Protein AF-A0A528UG05-F1 (afdb_monomer)

Sequence (131 aa):
MGKPQTERHVRRILCSLRSSPDGNHRFGKQVIAHMRPEN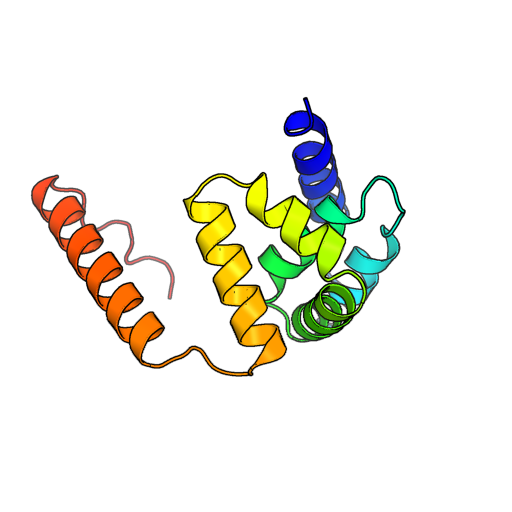LGAVMRVLVLLSEHFVDVEAEFRRCAGAFSEEWTDELTRMPLVERWRASRASLLAFSGELPPKLLGVERRIQHLAERELDRRGLHPELQLVH

pLDDT: mean 87.68, std 12.88, range [35.12, 97.5]

Foldseek 3Di:
DPVVPLVVLLVVLVVPQDQDPVRPRLSLVSLCVPDDPVHLLSSLLNLLVCLVPDVSSLVSNLVSCVVCVVVNVVSLVVDDPVSSVSSVQSNCCSPVVDDDPVVVVVVVVVVVVVVVVCVVVVNDDPVVPDD

Radius of gyration: 16.73 Å; Cα contacts (8 Å, |Δi|>4): 96; chains: 1; bounding box: 35×41×43 Å

Mean predicted aligned error: 6.59 Å

Secondary structure (DSSP, 8-state):
--HHHHHHHHHHHHHH----TTS---HHHHHHTT--GGGHHHHHHHHHHHHTT-HHHHHHHHHHHHHTHHHHHHHHHHS-HHHHHHHHHHHHHHHHSS--HHHHHHHHHHHHHHHHHHHHTT--SSTT---

Solvent-accessible surface area (backbone atoms only — not comparable to full-atom values): 7611 Å² total; per-residue (Å²): 145,59,70,74,57,42,54,51,46,31,52,51,54,62,73,65,62,64,82,40,95,84,70,71,42,56,58,27,61,60,51,54,71,66,62,41,91,94,41,41,67,19,43,53,51,49,26,57,73,40,27,89,80,32,71,61,16,32,55,46,32,37,54,45,49,69,76,39,45,66,64,48,50,56,46,43,75,71,42,59,71,69,60,25,51,53,51,53,52,52,49,44,32,56,74,65,75,50,75,58,69,70,56,55,54,50,51,55,51,51,51,53,54,49,53,53,52,36,53,75,70,68,66,72,83,76,84,80,79,78,129

Structure (mmCIF, N/CA/C/O backbone):
data_AF-A0A528UG05-F1
#
_entry.id   AF-A0A528UG05-F1
#
loop_
_atom_site.group_PDB
_atom_site.id
_atom_site.type_symbol
_atom_site.label_atom_id
_atom_site.label_alt_id
_atom_site.label_comp_id
_atom_site.label_asym_id
_atom_site.label_entity_id
_atom_site.label_seq_id
_atom_site.pdbx_PDB_ins_code
_atom_site.Cartn_x
_atom_site.Cartn_y
_atom_site.Cartn_z
_atom_site.occupancy
_atom_site.B_iso_or_equiv
_atom_site.auth_seq_id
_atom_site.auth_comp_id
_atom_site.auth_asym_id
_atom_site.auth_atom_id
_atom_site.pdbx_PDB_model_num
ATOM 1 N N . MET A 1 1 ? -7.844 18.310 -8.521 1.00 38.38 1 MET A N 1
ATOM 2 C CA . MET A 1 1 ? -9.013 17.558 -9.035 1.00 38.38 1 MET A CA 1
ATOM 3 C C . MET A 1 1 ? -8.611 16.141 -9.493 1.00 38.38 1 MET A C 1
ATOM 5 O O . MET A 1 1 ? -8.758 15.828 -10.661 1.00 38.38 1 MET A O 1
ATOM 9 N N . GLY A 1 2 ? -8.090 15.275 -8.603 1.00 52.19 2 GLY A N 1
ATOM 10 C CA . GLY A 1 2 ? -7.544 13.948 -8.990 1.00 52.19 2 GLY A CA 1
ATOM 11 C C . GLY A 1 2 ? -8.168 12.720 -8.303 1.00 52.19 2 GLY A C 1
ATOM 12 O O . GLY A 1 2 ? -8.043 11.605 -8.802 1.00 52.19 2 GLY A O 1
ATOM 13 N N . LYS A 1 3 ? -8.903 12.908 -7.194 1.00 56.03 3 LYS A N 1
ATOM 14 C CA . LYS A 1 3 ? -9.483 11.815 -6.384 1.00 56.03 3 LYS A CA 1
ATOM 15 C C . LYS A 1 3 ? -10.359 10.815 -7.166 1.00 56.03 3 LYS A C 1
ATOM 17 O O . LYS A 1 3 ? -10.199 9.620 -6.938 1.00 56.03 3 LYS A O 1
ATOM 22 N N . PRO A 1 4 ? -11.240 11.226 -8.105 1.00 66.31 4 PRO A N 1
ATOM 23 C CA . PRO A 1 4 ? -12.118 10.273 -8.783 1.00 66.31 4 PRO A CA 1
ATOM 24 C C . PRO A 1 4 ? -11.383 9.343 -9.749 1.00 66.31 4 PRO A C 1
ATOM 26 O O . PRO A 1 4 ? -11.902 8.283 -10.078 1.00 66.31 4 PRO A O 1
ATOM 29 N N . GLN A 1 5 ? -10.230 9.743 -10.290 1.00 81.81 5 GLN A N 1
ATOM 30 C CA . GLN A 1 5 ? -9.558 8.977 -11.342 1.00 81.81 5 GLN A CA 1
ATOM 31 C C . GLN A 1 5 ? -8.672 7.875 -10.761 1.00 81.81 5 GLN A C 1
ATOM 33 O O . GLN A 1 5 ? -8.816 6.725 -11.172 1.00 81.81 5 GLN A O 1
ATOM 38 N N . THR A 1 6 ? -7.842 8.192 -9.762 1.00 85.56 6 THR A N 1
ATOM 39 C CA . THR A 1 6 ? -7.003 7.191 -9.086 1.00 85.56 6 THR A CA 1
ATOM 40 C C . THR A 1 6 ? -7.858 6.105 -8.437 1.00 85.56 6 THR A C 1
ATOM 42 O O . THR A 1 6 ? -7.620 4.930 -8.683 1.00 85.56 6 THR A O 1
ATOM 45 N N . GLU A 1 7 ? -8.918 6.473 -7.711 1.00 89.31 7 GLU A N 1
ATOM 46 C CA . GLU A 1 7 ? -9.836 5.503 -7.091 1.00 89.31 7 GLU A CA 1
ATOM 47 C C . GLU A 1 7 ? -10.535 4.602 -8.117 1.00 89.31 7 GLU A C 1
ATOM 49 O O . GLU A 1 7 ? -10.656 3.392 -7.920 1.00 89.31 7 GLU A O 1
ATOM 54 N N . ARG A 1 8 ? -10.956 5.160 -9.261 1.00 90.94 8 ARG A N 1
ATOM 55 C CA . ARG A 1 8 ? -11.522 4.358 -10.356 1.00 90.94 8 ARG A CA 1
ATOM 56 C C . ARG A 1 8 ? -10.499 3.376 -10.922 1.00 90.94 8 ARG A C 1
ATOM 58 O O . ARG A 1 8 ? -10.854 2.230 -11.186 1.00 90.94 8 ARG A O 1
ATOM 65 N N . HIS A 1 9 ? -9.247 3.796 -11.096 1.00 93.50 9 HIS A N 1
ATOM 66 C CA . HIS A 1 9 ? -8.179 2.912 -11.559 1.00 93.50 9 HIS A CA 1
ATOM 67 C C . HIS A 1 9 ? -7.847 1.820 -10.537 1.00 93.50 9 HIS A C 1
ATOM 69 O O . HIS A 1 9 ? -7.744 0.665 -10.934 1.00 93.50 9 HIS A O 1
ATOM 75 N N . VAL A 1 10 ? -7.770 2.146 -9.242 1.00 93.69 10 VAL A N 1
ATOM 76 C CA . VAL A 1 10 ? -7.568 1.164 -8.160 1.00 93.69 10 VAL A CA 1
ATOM 77 C C . VAL A 1 10 ? -8.646 0.085 -8.215 1.00 93.69 10 VAL A C 1
ATOM 79 O O . VAL A 1 10 ? -8.330 -1.098 -8.325 1.00 93.69 10 VAL A O 1
ATOM 82 N N . ARG A 1 11 ? -9.925 0.485 -8.234 1.00 94.62 11 ARG A N 1
ATOM 83 C CA . ARG A 1 11 ? -11.052 -0.458 -8.334 1.00 94.62 11 ARG A CA 1
ATOM 84 C C . ARG A 1 11 ? -10.968 -1.313 -9.595 1.00 94.62 11 ARG A C 1
ATOM 86 O O . ARG A 1 11 ? -11.168 -2.519 -9.526 1.00 94.62 11 ARG A O 1
ATOM 93 N N . ARG A 1 12 ? -10.637 -0.704 -10.738 1.00 95.75 12 ARG A N 1
ATOM 94 C CA . ARG A 1 12 ? -10.492 -1.422 -12.010 1.00 95.75 12 ARG A CA 1
ATOM 95 C C . ARG A 1 12 ? -9.410 -2.499 -11.936 1.00 95.75 12 ARG A C 1
ATOM 97 O O . ARG A 1 12 ? -9.673 -3.607 -12.388 1.00 95.75 12 ARG A O 1
ATOM 104 N N . ILE A 1 13 ? -8.239 -2.177 -11.381 1.00 96.38 13 ILE A N 1
ATOM 105 C CA . ILE A 1 13 ? -7.126 -3.126 -11.233 1.00 96.38 13 ILE A CA 1
ATOM 106 C C . ILE A 1 13 ? -7.534 -4.269 -10.297 1.00 96.38 13 ILE A C 1
ATOM 108 O O . ILE A 1 13 ? -7.368 -5.430 -10.653 1.00 96.38 13 ILE A O 1
ATOM 112 N N . LEU A 1 14 ? -8.129 -3.962 -9.138 1.00 95.38 14 LEU A N 1
ATOM 113 C CA . LEU A 1 14 ? -8.586 -4.982 -8.187 1.00 95.38 14 LEU A CA 1
ATOM 114 C C . LEU A 1 14 ? -9.606 -5.942 -8.820 1.00 95.38 14 LEU A C 1
ATOM 116 O O . LEU A 1 14 ? -9.472 -7.154 -8.691 1.00 95.38 14 LEU A O 1
ATOM 120 N N . CYS A 1 15 ? -10.586 -5.424 -9.568 1.00 95.56 15 CYS A N 1
ATOM 121 C CA . CYS A 1 15 ? -11.584 -6.252 -10.253 1.00 95.56 15 CYS A CA 1
ATOM 122 C C . CYS A 1 15 ? -11.015 -7.072 -11.428 1.00 95.56 15 CYS A C 1
ATOM 124 O O . CYS A 1 15 ? -11.638 -8.053 -11.855 1.00 95.56 15 CYS A O 1
ATOM 126 N N . SER A 1 16 ? -9.864 -6.686 -11.989 1.00 94.88 16 SER A N 1
ATOM 127 C CA . SER A 1 16 ? -9.212 -7.450 -13.058 1.00 94.88 16 SER A CA 1
ATOM 128 C C . SER A 1 16 ? -8.300 -8.560 -12.553 1.00 94.88 16 SER A C 1
ATOM 130 O O . SER A 1 16 ? -7.930 -9.410 -13.361 1.00 94.88 16 SER A O 1
ATOM 132 N N . LEU A 1 17 ? -7.978 -8.602 -11.256 1.00 95.19 17 LEU A N 1
ATOM 133 C CA . LEU A 1 17 ? -7.173 -9.684 -10.693 1.00 95.19 17 LEU A CA 1
ATOM 134 C C . LEU A 1 17 ? -7.877 -11.034 -10.871 1.00 95.19 17 LEU A C 1
ATOM 136 O O . LEU A 1 17 ? -9.108 -11.151 -10.806 1.00 95.19 17 LEU A O 1
ATOM 140 N N . ARG A 1 18 ? -7.080 -12.063 -11.151 1.00 93.06 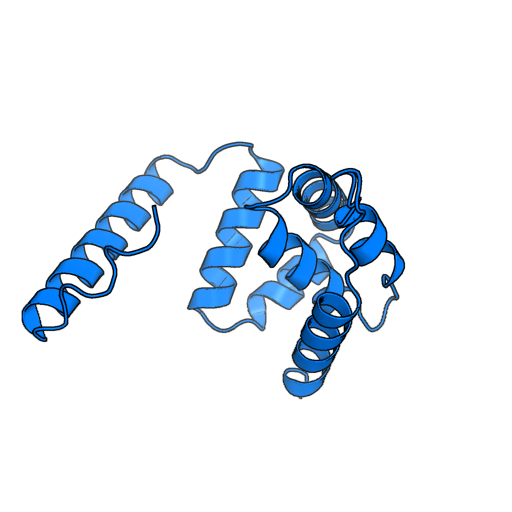18 ARG A N 1
ATOM 141 C CA . ARG A 1 18 ? -7.548 -13.435 -11.349 1.00 93.06 18 ARG A CA 1
ATOM 142 C C . ARG A 1 18 ? -6.785 -14.376 -10.436 1.00 93.06 18 ARG A C 1
ATOM 144 O O . ARG A 1 18 ? -5.555 -14.387 -10.436 1.00 93.06 18 ARG A O 1
ATOM 151 N N . SER A 1 19 ? -7.522 -15.189 -9.693 1.00 89.75 19 SER A N 1
ATOM 152 C CA . SER A 1 19 ? -6.939 -16.267 -8.906 1.00 89.75 19 SER A CA 1
ATOM 153 C C . SER A 1 19 ? -6.620 -17.445 -9.819 1.00 89.75 19 SER A C 1
ATOM 155 O O . SER A 1 19 ? -7.477 -17.920 -10.563 1.00 89.75 19 SER A O 1
ATOM 157 N N . SER A 1 20 ? -5.378 -17.911 -9.764 1.00 86.50 20 SER A N 1
ATOM 158 C CA . SER A 1 20 ? -4.987 -19.179 -10.379 1.00 86.50 20 SER A CA 1
ATOM 159 C C . SER A 1 20 ? -5.498 -20.385 -9.565 1.00 86.50 20 SER A C 1
ATOM 161 O O . SER A 1 20 ? -5.398 -20.339 -8.335 1.00 86.50 20 SER A O 1
ATOM 163 N N . PRO A 1 21 ? -5.994 -21.464 -10.206 1.00 81.56 21 PRO A N 1
ATOM 164 C CA . PRO A 1 21 ? -6.451 -22.681 -9.523 1.00 81.56 21 PRO A CA 1
ATOM 165 C C . PRO A 1 21 ? -5.356 -23.418 -8.741 1.00 81.56 21 PRO A C 1
ATOM 167 O O . PRO A 1 21 ? -5.659 -24.159 -7.814 1.00 81.56 21 PRO A O 1
ATOM 170 N N . ASP A 1 22 ? -4.090 -23.220 -9.110 1.00 86.25 22 ASP A N 1
ATOM 171 C CA . ASP A 1 22 ? -2.918 -23.848 -8.484 1.00 86.25 22 ASP A CA 1
ATOM 172 C C . ASP A 1 22 ? -2.372 -23.065 -7.272 1.00 86.25 22 ASP A C 1
ATOM 174 O O . ASP A 1 22 ? -1.310 -23.394 -6.748 1.00 86.25 22 ASP A O 1
ATOM 178 N N . GLY A 1 23 ? -3.057 -21.996 -6.846 1.00 78.75 23 GLY A N 1
ATOM 179 C CA . GLY A 1 23 ? -2.609 -21.113 -5.762 1.00 78.75 23 GLY A CA 1
ATOM 180 C C . GLY A 1 23 ? -1.471 -20.157 -6.148 1.00 78.75 23 GLY A C 1
ATOM 181 O O . GLY A 1 23 ? -1.169 -19.227 -5.402 1.00 78.75 23 GLY A O 1
ATOM 182 N N . ASN A 1 24 ? -0.868 -20.300 -7.333 1.00 84.81 24 ASN A N 1
ATOM 183 C CA . ASN A 1 24 ? 0.192 -19.419 -7.820 1.00 84.81 24 ASN A CA 1
ATOM 184 C C . ASN A 1 24 ? -0.403 -18.212 -8.553 1.00 84.81 24 ASN A C 1
ATOM 186 O O . ASN A 1 24 ? -0.292 -18.064 -9.771 1.00 84.81 24 ASN A O 1
ATOM 190 N N . HIS A 1 25 ? -1.081 -17.343 -7.807 1.00 88.25 25 HIS A N 1
ATOM 191 C CA . HIS A 1 25 ? -1.829 -16.230 -8.387 1.00 88.25 25 HIS A CA 1
ATOM 192 C C . HIS A 1 25 ? -0.934 -15.188 -9.076 1.00 88.25 25 HIS A C 1
ATOM 194 O O . HIS A 1 25 ? -1.356 -14.578 -10.055 1.00 88.25 25 HIS A O 1
ATOM 200 N N . ARG A 1 26 ? 0.310 -14.992 -8.616 1.00 92.75 26 ARG A N 1
ATOM 201 C CA . ARG A 1 26 ? 1.235 -13.965 -9.143 1.00 92.75 26 ARG A CA 1
ATOM 202 C C . ARG A 1 26 ? 0.594 -12.571 -9.180 1.00 92.75 26 ARG A C 1
ATOM 204 O O . ARG A 1 26 ? 0.729 -11.849 -10.175 1.00 92.75 26 ARG A O 1
ATOM 211 N N . PHE A 1 27 ? -0.143 -12.213 -8.128 1.00 96.00 27 PHE A N 1
ATOM 212 C CA . PHE A 1 27 ? -0.857 -10.943 -8.040 1.00 96.00 27 PHE A CA 1
ATOM 213 C C . PHE A 1 27 ? 0.069 -9.744 -8.238 1.00 96.00 27 PHE A C 1
ATOM 215 O O . PHE A 1 27 ? -0.318 -8.815 -8.940 1.00 96.00 27 PHE A O 1
ATOM 222 N N . GLY A 1 28 ? 1.309 -9.791 -7.742 1.00 95.12 28 GLY A N 1
ATOM 223 C CA . GLY A 1 28 ? 2.292 -8.731 -7.966 1.00 95.12 28 GLY A CA 1
ATOM 224 C C . GLY A 1 28 ? 2.511 -8.472 -9.459 1.00 95.12 28 GLY A C 1
ATOM 225 O O . GLY A 1 28 ? 2.356 -7.347 -9.933 1.00 95.12 28 GLY A O 1
ATOM 226 N N . LYS A 1 29 ? 2.745 -9.530 -10.246 1.00 95.69 29 LYS A N 1
ATOM 227 C CA . LYS A 1 29 ? 2.917 -9.415 -11.705 1.00 95.69 29 LYS A CA 1
ATOM 228 C C . LYS A 1 29 ? 1.653 -8.924 -12.406 1.00 95.69 29 LYS A C 1
ATOM 230 O O . LYS A 1 29 ? 1.758 -8.119 -13.329 1.00 95.69 29 LYS A O 1
ATOM 235 N N . GLN A 1 30 ? 0.477 -9.389 -11.980 1.00 97.25 30 GLN A N 1
ATOM 236 C CA . GLN A 1 30 ? -0.796 -8.926 -12.542 1.00 97.25 30 GLN A CA 1
ATOM 237 C C . GLN A 1 30 ? -0.989 -7.425 -12.306 1.00 97.25 30 GLN A C 1
ATOM 239 O O . GLN A 1 30 ? -1.312 -6.702 -13.241 1.00 97.25 30 GLN A O 1
ATOM 244 N N . VAL A 1 31 ? -0.728 -6.940 -11.089 1.00 97.25 31 VAL A N 1
ATOM 245 C CA . VAL A 1 31 ? -0.840 -5.518 -10.737 1.00 97.25 31 VAL A CA 1
ATOM 246 C C . VAL A 1 31 ? 0.166 -4.677 -11.528 1.00 97.25 31 VAL A C 1
ATOM 248 O O . VAL A 1 31 ? -0.214 -3.676 -12.135 1.00 97.25 31 VAL A O 1
ATOM 251 N N . ILE A 1 32 ? 1.429 -5.108 -11.601 1.00 97.50 32 ILE A N 1
ATOM 252 C CA . ILE A 1 32 ? 2.484 -4.414 -12.357 1.00 97.50 32 ILE A CA 1
ATOM 253 C C . ILE A 1 32 ? 2.182 -4.356 -13.858 1.00 97.50 32 ILE A C 1
ATOM 255 O O . ILE A 1 32 ? 2.535 -3.372 -14.506 1.00 97.50 32 ILE A O 1
ATOM 259 N N . ALA A 1 33 ? 1.484 -5.343 -14.426 1.00 96.81 33 ALA A N 1
ATOM 260 C CA . ALA A 1 33 ? 1.105 -5.324 -15.840 1.00 96.81 33 ALA A CA 1
ATOM 261 C C . ALA A 1 33 ? 0.214 -4.121 -16.213 1.00 96.81 33 ALA A C 1
ATOM 263 O O . ALA A 1 33 ? 0.181 -3.716 -17.377 1.00 96.81 33 ALA A O 1
ATOM 264 N N . HIS A 1 34 ? -0.468 -3.513 -15.237 1.00 96.00 34 HIS A N 1
ATOM 265 C CA . HIS A 1 34 ? -1.241 -2.292 -15.446 1.00 96.00 34 HIS A CA 1
ATOM 266 C C . HIS A 1 34 ? -0.390 -1.020 -15.473 1.00 96.00 34 HIS A C 1
ATOM 268 O O . HIS A 1 34 ? -0.923 0.022 -15.841 1.00 96.00 34 HIS A O 1
ATOM 274 N N . MET A 1 35 ? 0.895 -1.073 -15.112 1.00 95.44 35 MET A N 1
ATOM 275 C CA . MET A 1 35 ? 1.733 0.110 -14.929 1.00 95.44 35 MET A CA 1
ATOM 276 C C . MET A 1 35 ? 1.901 0.928 -16.214 1.00 95.44 35 MET A C 1
ATOM 278 O O . MET A 1 35 ? 2.430 0.465 -17.232 1.00 95.44 35 MET A O 1
ATOM 282 N N . ARG A 1 36 ? 1.447 2.178 -16.129 1.00 93.31 36 ARG A N 1
ATOM 283 C CA . ARG A 1 36 ? 1.573 3.252 -17.114 1.00 93.31 36 ARG A CA 1
ATOM 284 C C . ARG A 1 36 ? 1.798 4.582 -16.374 1.00 93.31 36 ARG A C 1
ATOM 286 O O . ARG A 1 36 ? 1.359 4.700 -15.226 1.00 93.31 36 ARG A O 1
ATOM 293 N N . PRO A 1 37 ? 2.443 5.589 -16.990 1.00 90.75 37 PRO A N 1
ATOM 294 C CA . PRO A 1 37 ? 2.696 6.876 -16.334 1.00 90.75 37 PRO A CA 1
ATOM 295 C C . PRO A 1 37 ? 1.439 7.511 -15.712 1.00 90.75 37 PRO A C 1
ATOM 297 O O . PRO A 1 37 ? 1.470 8.008 -14.591 1.00 90.75 37 PRO A O 1
ATOM 300 N N . GLU A 1 38 ? 0.296 7.417 -16.390 1.00 90.44 38 GLU A N 1
ATOM 301 C CA . GLU A 1 38 ? -0.980 8.005 -15.973 1.00 90.44 38 GLU A CA 1
ATOM 302 C C . GLU A 1 38 ? -1.699 7.260 -14.835 1.00 90.44 38 GLU A C 1
ATOM 304 O O . GLU A 1 38 ? -2.674 7.771 -14.277 1.00 90.44 38 GLU A O 1
ATOM 309 N N . ASN A 1 39 ? -1.270 6.041 -14.496 1.00 92.31 39 ASN A N 1
ATOM 310 C CA . ASN A 1 39 ? -1.920 5.216 -13.476 1.00 92.31 39 ASN A CA 1
ATOM 311 C C . ASN A 1 39 ? -0.960 4.681 -12.405 1.00 92.31 39 ASN A C 1
ATOM 313 O O . ASN A 1 39 ? -1.385 3.889 -11.562 1.00 92.31 39 ASN A O 1
ATOM 317 N N . LEU A 1 40 ? 0.288 5.157 -12.392 1.00 94.06 40 LEU A N 1
ATOM 318 C CA . LEU A 1 40 ? 1.320 4.761 -11.437 1.00 94.06 40 LEU A CA 1
ATOM 319 C C . LEU A 1 40 ? 0.829 4.844 -9.984 1.00 94.06 40 LEU A C 1
ATOM 321 O O . LEU A 1 40 ? 0.923 3.864 -9.250 1.00 94.06 40 LEU A O 1
ATOM 325 N N . GLY A 1 41 ? 0.210 5.961 -9.588 1.00 93.00 41 GLY A N 1
ATOM 326 C CA . GLY A 1 41 ? -0.339 6.122 -8.235 1.00 93.00 41 GLY A CA 1
ATOM 327 C C . GLY A 1 41 ? -1.412 5.082 -7.884 1.00 93.00 41 GLY A C 1
ATOM 328 O O . GLY A 1 41 ? -1.469 4.607 -6.753 1.00 93.00 41 GLY A O 1
ATOM 329 N N . ALA A 1 42 ? -2.230 4.661 -8.855 1.00 95.00 42 ALA A N 1
ATOM 330 C CA . ALA A 1 42 ? -3.232 3.617 -8.638 1.00 95.00 42 ALA A CA 1
ATOM 331 C C . ALA A 1 42 ? -2.591 2.232 -8.485 1.00 95.00 42 ALA A C 1
ATOM 333 O O . ALA A 1 42 ? -2.993 1.472 -7.608 1.00 95.00 42 ALA A O 1
ATOM 334 N N . VAL A 1 43 ? -1.574 1.922 -9.294 1.00 96.75 43 VAL A N 1
ATOM 335 C CA . VAL A 1 43 ? -0.789 0.685 -9.165 1.00 96.75 43 VAL A CA 1
ATOM 336 C C . VAL A 1 43 ? -0.119 0.623 -7.794 1.00 96.75 43 VAL A C 1
ATOM 338 O O . VAL A 1 43 ? -0.285 -0.363 -7.084 1.00 96.75 43 VAL A O 1
ATOM 341 N N . MET A 1 44 ? 0.543 1.704 -7.374 1.00 95.94 44 MET A N 1
ATOM 342 C CA . MET A 1 44 ? 1.188 1.804 -6.062 1.00 95.94 44 MET A CA 1
ATOM 343 C C . MET A 1 44 ? 0.199 1.605 -4.907 1.00 95.94 44 MET A C 1
ATOM 345 O O . MET A 1 44 ? 0.479 0.845 -3.982 1.00 95.94 44 MET A O 1
ATOM 349 N N . ARG A 1 45 ? -0.995 2.210 -4.982 1.00 95.38 45 ARG A N 1
ATOM 350 C CA . ARG A 1 45 ? -2.062 1.986 -3.992 1.00 95.38 45 ARG A CA 1
ATOM 351 C C . ARG A 1 45 ? -2.494 0.523 -3.921 1.00 95.38 45 ARG A C 1
ATOM 353 O O . ARG A 1 45 ? -2.656 0.003 -2.824 1.00 95.38 45 ARG A O 1
ATOM 360 N N . VAL A 1 46 ? -2.684 -0.142 -5.061 1.00 96.62 46 VAL A N 1
ATOM 361 C CA . VAL A 1 46 ? -3.080 -1.560 -5.080 1.00 96.62 46 VAL A CA 1
ATOM 362 C C . VAL A 1 46 ? -1.984 -2.444 -4.492 1.00 96.62 46 VAL A C 1
ATOM 364 O O . VAL A 1 46 ? -2.291 -3.335 -3.705 1.00 96.62 46 VAL A O 1
ATOM 367 N N . LEU A 1 47 ? -0.720 -2.172 -4.826 1.00 96.62 47 LEU A N 1
ATOM 368 C CA . LEU A 1 47 ? 0.419 -2.888 -4.258 1.00 96.62 47 LEU A CA 1
ATOM 369 C C . LEU A 1 47 ? 0.454 -2.757 -2.727 1.00 96.62 47 LEU A C 1
ATOM 371 O O . LEU A 1 47 ? 0.555 -3.771 -2.049 1.00 96.62 47 LEU A O 1
ATOM 375 N N . VAL A 1 48 ? 0.264 -1.551 -2.178 1.00 95.00 48 VAL A N 1
ATOM 376 C CA . VAL A 1 48 ? 0.166 -1.337 -0.719 1.00 95.00 48 VAL A CA 1
ATOM 377 C C . VAL A 1 48 ? -1.009 -2.081 -0.092 1.00 95.00 48 VAL A C 1
ATOM 379 O O . VAL A 1 48 ? -0.864 -2.685 0.964 1.00 95.00 48 VAL A O 1
ATOM 382 N N . LEU A 1 49 ? -2.188 -2.024 -0.716 1.00 93.62 49 LEU A N 1
ATOM 383 C CA . LEU A 1 49 ? -3.394 -2.657 -0.170 1.00 93.62 49 LEU A CA 1
ATOM 384 C C . LEU A 1 49 ? -3.251 -4.176 -0.053 1.00 93.62 49 LEU A C 1
ATOM 386 O O . LEU A 1 49 ? -3.859 -4.786 0.820 1.00 93.62 49 LEU A O 1
ATOM 390 N N . LEU A 1 50 ? -2.480 -4.782 -0.951 1.00 93.94 50 LEU A N 1
ATOM 391 C CA . LEU A 1 50 ? -2.334 -6.228 -1.043 1.00 93.94 50 LEU A CA 1
ATOM 392 C C . LEU A 1 50 ? -1.015 -6.737 -0.434 1.00 93.94 50 LEU A C 1
ATOM 394 O O . LEU A 1 50 ? -0.902 -7.934 -0.173 1.00 93.94 50 LEU A O 1
ATOM 398 N N . SER A 1 51 ? -0.036 -5.866 -0.164 1.00 92.81 51 SER A N 1
ATOM 399 C CA . SER A 1 51 ? 1.291 -6.273 0.321 1.00 92.81 51 SER A CA 1
ATOM 400 C C . SER A 1 51 ? 1.268 -6.937 1.695 1.00 92.81 51 SER A C 1
ATOM 402 O O . SER A 1 51 ? 2.110 -7.780 1.965 1.00 92.81 51 SER A O 1
ATOM 404 N N . GLU A 1 52 ? 0.304 -6.599 2.557 1.00 87.50 52 GLU A N 1
ATOM 405 C CA . GLU A 1 52 ? 0.178 -7.235 3.880 1.00 87.50 52 GLU A CA 1
ATOM 406 C C . GLU A 1 52 ? -0.313 -8.692 3.797 1.00 87.50 52 GLU A C 1
ATOM 408 O O . GLU A 1 52 ? -0.186 -9.445 4.759 1.00 87.50 52 GLU A O 1
ATOM 413 N N . HIS A 1 53 ? -0.863 -9.102 2.650 1.00 90.12 53 HIS A N 1
ATOM 414 C CA . HIS A 1 53 ? -1.495 -10.410 2.472 1.00 90.12 53 HIS A CA 1
ATOM 415 C C . HIS A 1 53 ? -0.749 -11.320 1.491 1.00 90.12 53 HIS A C 1
ATOM 417 O O . HIS A 1 53 ? -0.904 -12.539 1.549 1.00 90.12 53 HIS A O 1
ATOM 423 N N . PHE A 1 54 ? 0.053 -10.753 0.585 1.00 91.81 54 PHE A N 1
ATOM 424 C CA . PHE A 1 54 ? 0.681 -11.492 -0.507 1.00 91.81 54 PHE A CA 1
ATOM 425 C C . PHE A 1 54 ? 2.158 -11.117 -0.655 1.00 91.81 54 PHE A C 1
ATOM 427 O O . PHE A 1 54 ? 2.498 -9.994 -1.028 1.00 91.81 54 PHE A O 1
ATOM 434 N N . VAL A 1 55 ? 3.043 -12.088 -0.416 1.00 91.00 55 VAL A N 1
ATOM 435 C CA . VAL A 1 55 ? 4.507 -11.898 -0.433 1.00 91.00 55 VAL A CA 1
ATOM 436 C C . VAL A 1 55 ? 5.021 -11.436 -1.802 1.00 91.00 55 VAL A C 1
ATOM 438 O O . VAL A 1 55 ? 5.920 -10.601 -1.885 1.00 91.00 55 VAL A O 1
ATOM 441 N N . ASP A 1 56 ? 4.451 -11.944 -2.898 1.00 94.31 56 ASP A N 1
ATOM 442 C CA . ASP A 1 56 ? 4.844 -11.529 -4.249 1.00 94.31 56 ASP A CA 1
ATOM 443 C C . ASP A 1 56 ? 4.454 -10.073 -4.540 1.00 94.31 56 ASP A C 1
ATOM 445 O O . ASP A 1 56 ? 5.185 -9.358 -5.224 1.00 94.31 56 ASP A O 1
ATOM 449 N N . VAL A 1 57 ? 3.332 -9.614 -3.984 1.00 95.31 57 VAL A N 1
ATOM 450 C CA . VAL A 1 57 ? 2.917 -8.212 -4.052 1.00 95.31 57 VAL A CA 1
ATOM 451 C C . VAL A 1 57 ? 3.828 -7.335 -3.202 1.00 95.31 57 VAL A C 1
ATOM 453 O O . VAL A 1 57 ? 4.233 -6.275 -3.669 1.00 95.31 57 VAL A O 1
ATOM 456 N N . GLU A 1 58 ? 4.175 -7.758 -1.984 1.00 93.69 58 GLU A N 1
ATOM 457 C CA . GLU A 1 58 ? 5.091 -7.016 -1.110 1.00 93.69 58 GLU A CA 1
ATOM 458 C C . GLU A 1 58 ? 6.440 -6.757 -1.797 1.00 93.69 58 GLU A C 1
ATOM 460 O O . GLU A 1 58 ? 6.952 -5.635 -1.781 1.00 93.69 58 GLU A O 1
ATOM 465 N N . ALA A 1 59 ? 6.990 -7.775 -2.465 1.00 93.75 59 ALA A N 1
ATOM 466 C CA . ALA A 1 59 ? 8.237 -7.650 -3.212 1.00 93.75 59 ALA A CA 1
ATOM 467 C C . ALA A 1 59 ? 8.137 -6.610 -4.345 1.00 93.75 59 ALA A C 1
ATOM 469 O O . ALA A 1 59 ? 9.032 -5.774 -4.506 1.00 93.75 59 ALA A O 1
ATOM 470 N N . GLU A 1 60 ? 7.038 -6.623 -5.106 1.00 96.50 60 GLU A N 1
ATOM 471 C CA . GLU A 1 60 ? 6.797 -5.633 -6.161 1.00 96.50 60 GLU A CA 1
ATOM 472 C C . GLU A 1 60 ? 6.551 -4.232 -5.592 1.00 96.50 60 GLU A C 1
ATOM 474 O O . GLU A 1 60 ? 7.073 -3.254 -6.129 1.00 96.50 60 GLU A O 1
ATOM 479 N N . PHE A 1 61 ? 5.829 -4.122 -4.473 1.00 96.00 61 PHE A N 1
ATOM 480 C CA . PHE A 1 61 ? 5.637 -2.854 -3.778 1.00 96.00 61 PHE A CA 1
ATOM 481 C C . PHE A 1 61 ? 6.977 -2.244 -3.369 1.00 96.00 61 PHE A C 1
ATOM 483 O O . PHE A 1 61 ? 7.251 -1.098 -3.716 1.00 96.00 61 PHE A O 1
ATOM 490 N N . ARG A 1 62 ? 7.842 -3.017 -2.700 1.00 94.56 62 ARG A N 1
ATOM 491 C CA . ARG A 1 62 ? 9.174 -2.566 -2.274 1.00 94.56 62 ARG A CA 1
ATOM 492 C C . ARG A 1 62 ? 9.998 -2.058 -3.456 1.00 94.56 62 ARG A C 1
ATOM 494 O O . ARG A 1 62 ? 10.590 -0.981 -3.383 1.00 94.56 62 ARG A O 1
ATOM 501 N N . ARG A 1 63 ? 10.004 -2.810 -4.562 1.00 95.06 63 ARG A N 1
ATOM 502 C CA . ARG A 1 63 ? 10.711 -2.433 -5.792 1.00 95.06 63 ARG A CA 1
ATOM 503 C C . ARG A 1 63 ? 10.192 -1.108 -6.355 1.00 95.06 63 ARG A C 1
ATOM 505 O O . ARG A 1 63 ? 10.988 -0.233 -6.687 1.00 95.06 63 ARG A O 1
ATOM 512 N N . CYS A 1 64 ? 8.875 -0.949 -6.458 1.00 94.88 64 CYS A N 1
ATOM 513 C CA . CYS A 1 64 ? 8.268 0.247 -7.034 1.00 94.88 64 CYS A CA 1
ATOM 514 C C . CYS A 1 64 ? 8.354 1.466 -6.113 1.00 94.88 64 CYS A C 1
ATOM 516 O O . CYS A 1 64 ? 8.614 2.558 -6.604 1.00 94.88 64 CYS A O 1
ATOM 518 N N . ALA A 1 65 ? 8.207 1.294 -4.799 1.00 91.94 65 ALA A N 1
ATOM 519 C CA . ALA A 1 65 ? 8.367 2.376 -3.833 1.00 91.94 65 ALA A CA 1
ATOM 520 C C . ALA A 1 65 ? 9.785 2.954 -3.870 1.00 91.94 65 ALA A C 1
ATOM 522 O O . ALA A 1 65 ? 9.947 4.166 -3.773 1.00 91.94 65 ALA A O 1
ATOM 523 N N . GLY A 1 66 ? 10.804 2.105 -4.044 1.00 91.44 66 GLY A N 1
ATOM 524 C CA . GLY A 1 66 ? 12.182 2.563 -4.230 1.00 91.44 66 GLY A CA 1
ATOM 525 C C . GLY A 1 66 ? 12.408 3.262 -5.572 1.00 91.44 66 GLY A C 1
ATOM 526 O O . GLY A 1 66 ? 13.069 4.294 -5.613 1.00 91.44 66 GLY A O 1
ATOM 527 N N . ALA A 1 67 ? 11.851 2.720 -6.660 1.00 94.38 67 ALA A N 1
ATOM 528 C CA . ALA A 1 67 ? 12.043 3.257 -8.009 1.00 94.38 67 ALA A CA 1
ATOM 529 C C . ALA A 1 67 ? 11.281 4.568 -8.281 1.00 94.38 67 ALA A C 1
ATOM 531 O O . ALA A 1 67 ? 11.747 5.374 -9.078 1.00 94.38 67 ALA A O 1
ATOM 532 N N . PHE A 1 68 ? 10.131 4.767 -7.633 1.00 94.81 68 PHE A N 1
ATOM 533 C CA . PHE A 1 68 ? 9.215 5.897 -7.840 1.00 94.81 68 PHE A CA 1
ATOM 534 C C . PHE A 1 68 ? 8.912 6.611 -6.515 1.00 94.81 68 PHE A C 1
ATOM 536 O O . PHE A 1 68 ? 7.757 6.845 -6.150 1.00 94.81 68 PHE A O 1
ATOM 543 N N . SER A 1 69 ? 9.955 6.852 -5.719 1.00 93.25 69 SER A N 1
ATOM 544 C CA . SER A 1 69 ? 9.827 7.342 -4.342 1.00 93.25 69 SER A CA 1
ATOM 545 C C . SER A 1 69 ? 9.239 8.753 -4.263 1.00 93.25 69 SER A C 1
ATOM 547 O O . SER A 1 69 ? 8.450 9.040 -3.357 1.00 93.25 69 SER A O 1
ATOM 549 N N . GLU A 1 70 ? 9.568 9.618 -5.223 1.00 94.06 70 GLU A N 1
ATOM 550 C CA . GLU A 1 70 ? 9.039 10.980 -5.313 1.00 94.06 70 GLU A CA 1
ATOM 551 C C . GLU A 1 70 ? 7.550 10.963 -5.664 1.00 94.06 70 GLU A C 1
ATOM 553 O O . GLU A 1 70 ? 6.737 11.515 -4.922 1.00 94.06 70 GLU A O 1
ATOM 558 N N . GLU A 1 71 ? 7.162 10.248 -6.723 1.00 94.31 71 GLU A N 1
ATOM 559 C CA . GLU A 1 71 ? 5.764 10.123 -7.143 1.00 94.31 71 GLU A CA 1
ATOM 560 C C . GLU A 1 71 ? 4.911 9.459 -6.065 1.00 94.31 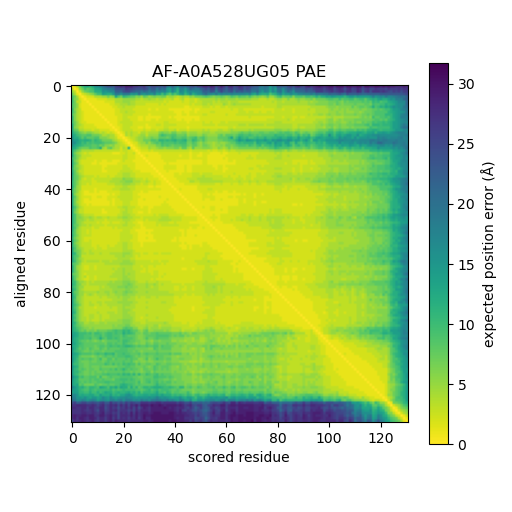71 GLU A C 1
ATOM 562 O O . GLU A 1 71 ? 3.749 9.822 -5.856 1.00 94.31 71 GLU A O 1
ATOM 567 N N . TRP A 1 72 ? 5.488 8.493 -5.351 1.00 94.25 72 TRP A N 1
ATOM 568 C CA . TRP A 1 72 ? 4.823 7.847 -4.235 1.00 94.25 72 TRP A CA 1
ATOM 569 C C . TRP A 1 72 ? 4.626 8.788 -3.045 1.00 94.25 72 TRP A C 1
ATOM 571 O O . TRP A 1 72 ? 3.538 8.828 -2.468 1.00 94.25 72 TRP A O 1
ATOM 581 N N . THR A 1 73 ? 5.632 9.594 -2.706 1.00 94.12 73 THR A N 1
ATOM 582 C CA . THR A 1 73 ? 5.516 10.621 -1.659 1.00 94.12 73 THR A CA 1
ATOM 583 C C . THR A 1 73 ? 4.435 11.637 -2.017 1.00 94.12 73 THR A C 1
ATOM 585 O O . THR A 1 73 ? 3.563 11.946 -1.199 1.00 94.12 73 THR A O 1
ATOM 588 N N . ASP A 1 74 ? 4.423 12.090 -3.266 1.00 93.50 74 ASP A N 1
ATOM 589 C CA . ASP A 1 74 ? 3.390 12.961 -3.812 1.00 93.50 74 ASP A CA 1
ATOM 590 C C . ASP A 1 74 ? 1.993 12.347 -3.683 1.00 93.50 74 ASP A C 1
ATOM 592 O O . ASP A 1 74 ? 1.045 13.017 -3.263 1.00 93.50 74 ASP A O 1
ATOM 596 N N . GLU A 1 75 ? 1.854 11.060 -3.988 1.00 92.19 75 GLU A N 1
ATOM 597 C CA . GLU A 1 75 ? 0.593 10.340 -3.859 1.00 92.19 75 GLU A CA 1
ATOM 598 C C . GLU A 1 75 ? 0.138 10.239 -2.392 1.00 92.19 75 GLU A C 1
ATOM 600 O O . GLU A 1 75 ? -1.026 10.528 -2.090 1.00 92.19 75 GLU A O 1
ATOM 605 N N . LEU A 1 76 ? 1.048 9.928 -1.460 1.00 93.50 76 LEU A N 1
ATOM 606 C CA . LEU A 1 76 ? 0.776 9.885 -0.018 1.00 93.50 76 LEU A CA 1
ATOM 607 C C . LEU A 1 76 ? 0.232 11.225 0.500 1.00 93.50 76 LEU A C 1
ATOM 609 O O . LEU A 1 76 ? -0.763 11.253 1.232 1.00 93.50 76 LEU A O 1
ATOM 613 N N . THR A 1 77 ? 0.819 12.357 0.097 1.00 93.12 77 THR A N 1
ATOM 614 C CA . THR A 1 77 ? 0.365 13.690 0.551 1.00 93.12 77 THR A CA 1
ATOM 615 C C . THR A 1 77 ? -1.053 14.042 0.096 1.00 93.12 77 THR A C 1
ATOM 617 O O . THR A 1 77 ? -1.706 14.899 0.702 1.00 93.12 77 THR A O 1
ATOM 620 N N . ARG A 1 78 ? -1.572 13.356 -0.927 1.00 89.81 78 ARG A N 1
ATOM 621 C CA . ARG A 1 78 ? -2.926 13.547 -1.468 1.00 89.81 78 ARG A CA 1
ATOM 622 C C . ARG A 1 78 ? -3.954 12.600 -0.837 1.00 89.81 78 ARG A C 1
ATOM 624 O O . ARG A 1 78 ? -5.159 12.806 -1.021 1.00 89.81 78 ARG A O 1
ATOM 631 N N . MET A 1 79 ? -3.514 11.591 -0.081 1.00 90.00 79 MET A N 1
ATOM 632 C CA . MET A 1 79 ? -4.393 10.632 0.595 1.00 90.00 79 MET A CA 1
ATOM 633 C C . MET A 1 79 ? -5.082 11.237 1.832 1.00 90.00 79 MET A C 1
ATOM 635 O O . MET A 1 79 ? -4.465 12.030 2.553 1.00 90.00 79 MET A O 1
ATOM 639 N N . PRO A 1 80 ? -6.338 10.854 2.122 1.00 90.81 80 PR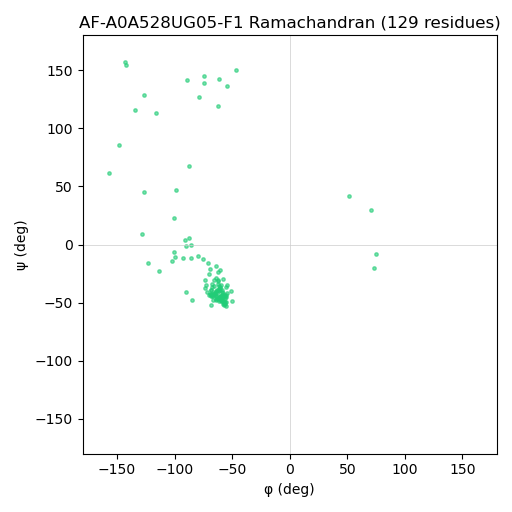O A N 1
ATOM 640 C CA . PRO A 1 80 ? -6.954 10.979 3.443 1.00 90.81 80 PRO A CA 1
ATOM 641 C C . PRO A 1 80 ? -6.047 10.481 4.571 1.00 90.81 80 PRO A C 1
ATOM 643 O O . PRO A 1 80 ? -5.245 9.575 4.377 1.00 90.81 80 PRO A O 1
ATOM 646 N N . LEU A 1 81 ? -6.191 11.058 5.766 1.00 88.88 81 LEU A N 1
ATOM 647 C CA . LEU A 1 81 ? -5.253 10.851 6.875 1.00 88.88 81 LEU A CA 1
ATOM 648 C C . LEU A 1 81 ? -5.048 9.372 7.244 1.00 88.88 81 LEU A C 1
ATOM 650 O O . LEU A 1 81 ? -3.912 8.943 7.413 1.00 88.88 81 LEU A O 1
ATOM 654 N N . VAL A 1 82 ? -6.129 8.595 7.346 1.00 87.12 82 VAL A N 1
ATOM 655 C CA . VAL A 1 82 ? -6.062 7.175 7.738 1.00 87.12 82 VAL A CA 1
ATOM 656 C C . VAL A 1 82 ? -5.379 6.332 6.661 1.00 87.12 82 VAL A C 1
ATOM 658 O O . VAL A 1 82 ? -4.516 5.512 6.963 1.00 87.12 82 VAL A O 1
ATOM 661 N N . GLU A 1 83 ? -5.736 6.552 5.399 1.00 88.50 83 GLU A N 1
ATOM 662 C CA . GLU A 1 83 ? -5.139 5.858 4.253 1.00 88.50 83 GLU A CA 1
ATOM 663 C C . GLU A 1 83 ? -3.661 6.220 4.106 1.00 88.50 83 GLU A C 1
ATOM 665 O O . GLU A 1 83 ? -2.824 5.335 3.952 1.00 88.50 83 GLU A O 1
ATOM 670 N N . ARG A 1 84 ? -3.333 7.508 4.263 1.00 93.12 84 ARG A N 1
ATOM 671 C CA . ARG A 1 84 ? -1.958 8.007 4.293 1.00 93.12 84 ARG A CA 1
ATOM 672 C C . ARG A 1 84 ? -1.155 7.329 5.389 1.00 93.12 84 ARG A C 1
ATOM 67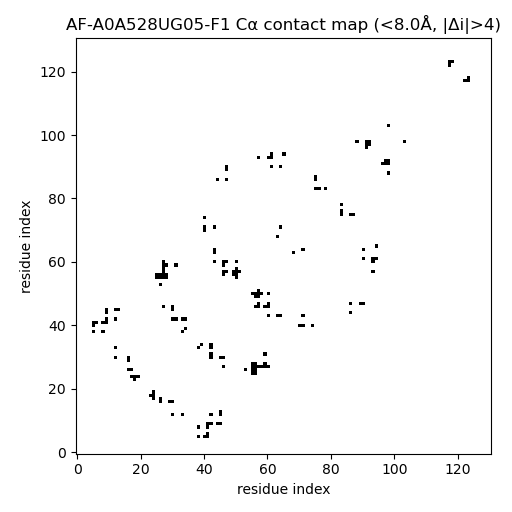4 O O . ARG A 1 84 ? -0.068 6.849 5.113 1.00 93.12 84 ARG A O 1
ATOM 681 N N . TRP A 1 85 ? -1.688 7.265 6.610 1.00 89.81 85 TRP A N 1
ATOM 682 C CA . TRP A 1 85 ? -1.023 6.607 7.731 1.00 89.81 85 TRP A CA 1
ATOM 683 C C . TRP A 1 85 ? -0.695 5.145 7.413 1.00 89.81 85 TRP A C 1
ATOM 685 O O . TRP A 1 85 ? 0.459 4.738 7.534 1.00 89.81 85 TRP A O 1
ATOM 695 N N . ARG A 1 86 ? -1.686 4.374 6.940 1.00 88.81 86 ARG A N 1
ATOM 696 C CA . ARG A 1 86 ? -1.499 2.964 6.558 1.00 88.81 86 ARG A CA 1
ATOM 697 C C . ARG A 1 86 ? -0.442 2.809 5.467 1.00 88.81 86 ARG A C 1
ATOM 699 O O . ARG A 1 86 ? 0.472 2.003 5.605 1.00 88.81 86 ARG A O 1
ATOM 706 N N . ALA A 1 87 ? -0.524 3.620 4.418 1.00 92.50 87 ALA A N 1
ATOM 707 C CA . ALA A 1 87 ? 0.401 3.563 3.296 1.00 92.50 87 ALA A CA 1
ATOM 708 C C . ALA A 1 87 ? 1.828 4.003 3.677 1.00 92.50 87 ALA A C 1
ATOM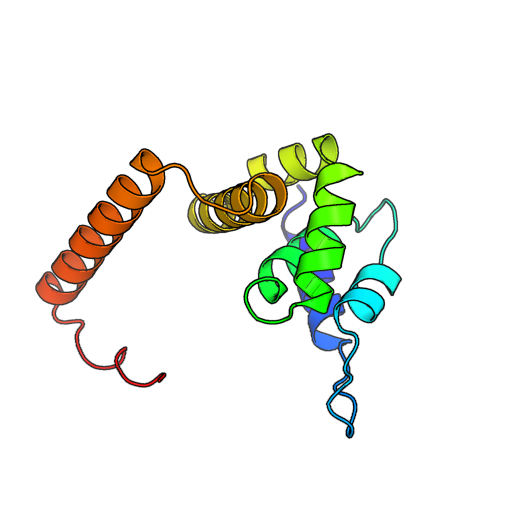 710 O O . ALA A 1 87 ? 2.797 3.367 3.264 1.00 92.50 87 ALA A O 1
ATOM 711 N N . SER A 1 88 ? 1.985 5.030 4.518 1.00 92.19 88 SER A N 1
ATOM 712 C CA . SER A 1 88 ? 3.287 5.442 5.059 1.00 92.19 88 SER A CA 1
ATOM 713 C C . SER A 1 88 ? 3.899 4.363 5.954 1.00 92.19 88 SER A C 1
ATOM 715 O O . SER A 1 88 ? 5.092 4.088 5.846 1.00 92.19 88 SER A O 1
ATOM 717 N N . ARG A 1 89 ? 3.089 3.708 6.792 1.00 90.94 89 ARG A N 1
ATOM 718 C CA . ARG A 1 89 ? 3.520 2.577 7.624 1.00 90.94 89 ARG A CA 1
ATOM 719 C C . ARG A 1 89 ? 4.008 1.402 6.771 1.00 90.94 89 ARG A C 1
ATOM 721 O O . ARG A 1 89 ? 5.100 0.898 7.013 1.00 90.94 89 ARG A O 1
ATOM 728 N N . ALA A 1 90 ? 3.239 1.010 5.754 1.00 90.81 90 ALA A N 1
ATOM 729 C CA . ALA A 1 90 ? 3.627 -0.040 4.812 1.00 90.81 90 ALA A CA 1
ATOM 730 C C . ALA A 1 90 ? 4.918 0.317 4.059 1.00 90.81 90 ALA A C 1
ATOM 732 O O . ALA A 1 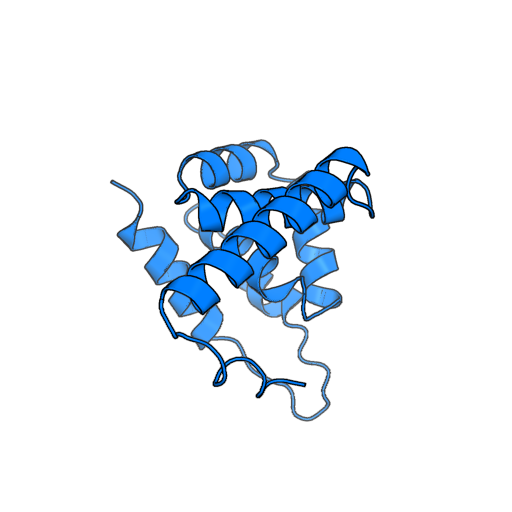90 ? 5.785 -0.530 3.876 1.00 90.81 90 ALA A O 1
ATOM 733 N N . SER A 1 91 ? 5.082 1.588 3.681 1.00 92.38 91 SER A N 1
ATOM 734 C CA . SER A 1 91 ? 6.302 2.077 3.026 1.00 92.38 91 SER A CA 1
ATOM 735 C C . SER A 1 91 ? 7.521 1.955 3.937 1.00 92.38 91 SER A C 1
ATOM 737 O O . SER A 1 91 ? 8.551 1.452 3.504 1.00 92.38 91 SER A O 1
ATOM 739 N N . LEU A 1 92 ? 7.402 2.368 5.205 1.00 90.56 92 LEU A N 1
ATOM 740 C CA . LEU A 1 92 ? 8.473 2.206 6.191 1.00 90.56 92 LEU A CA 1
ATOM 741 C C . LEU A 1 92 ? 8.863 0.734 6.319 1.00 90.56 92 LEU A C 1
ATOM 743 O O . LEU A 1 92 ? 10.023 0.409 6.108 1.00 90.56 92 LEU A O 1
ATOM 747 N N . LEU A 1 93 ? 7.894 -0.156 6.546 1.00 88.56 93 LEU A N 1
ATOM 748 C CA . LEU A 1 93 ? 8.143 -1.600 6.601 1.00 88.56 93 LEU A CA 1
ATOM 749 C C . LEU A 1 93 ? 8.835 -2.129 5.341 1.00 88.56 93 LEU A C 1
ATOM 751 O O . LEU A 1 93 ? 9.788 -2.896 5.448 1.00 88.56 93 LEU A O 1
ATOM 755 N N . ALA A 1 94 ? 8.407 -1.692 4.156 1.00 87.62 94 ALA A N 1
ATOM 756 C CA . ALA A 1 94 ? 9.007 -2.128 2.904 1.00 87.62 94 ALA A CA 1
ATOM 757 C C . ALA A 1 94 ? 10.491 -1.733 2.791 1.00 87.62 94 ALA A C 1
ATOM 759 O O . ALA A 1 94 ? 11.265 -2.500 2.219 1.00 87.62 94 ALA A O 1
ATOM 760 N N . PHE A 1 95 ? 10.895 -0.579 3.336 1.00 85.69 95 PHE A N 1
ATOM 761 C CA . PHE A 1 95 ? 12.276 -0.088 3.265 1.00 85.69 95 PHE A CA 1
ATOM 762 C C . PHE A 1 95 ? 13.170 -0.541 4.421 1.00 85.69 95 PHE A C 1
ATOM 764 O O . PHE A 1 95 ? 14.333 -0.860 4.186 1.00 85.69 95 PHE A O 1
ATOM 771 N N . SER A 1 96 ? 12.665 -0.547 5.656 1.00 85.69 96 SER A N 1
ATOM 772 C CA . SER A 1 96 ? 13.460 -0.865 6.849 1.00 85.69 96 SER A CA 1
ATOM 773 C C . SER A 1 96 ? 13.275 -2.293 7.354 1.00 85.69 96 SER A C 1
ATOM 775 O O . SER A 1 96 ? 14.018 -2.710 8.234 1.00 85.69 96 SER A O 1
ATOM 777 N N . GLY A 1 97 ? 12.292 -3.044 6.850 1.00 84.25 97 GLY A N 1
ATOM 778 C CA . GLY A 1 97 ? 11.935 -4.384 7.339 1.00 84.25 97 GLY A CA 1
ATOM 779 C C . GLY A 1 97 ? 11.218 -4.388 8.696 1.00 84.25 97 GLY A C 1
ATOM 780 O O . GLY A 1 97 ? 10.513 -5.337 9.022 1.00 84.25 97 GLY A O 1
ATOM 781 N N . GLU A 1 98 ? 11.342 -3.312 9.470 1.00 87.19 98 GLU A N 1
ATOM 782 C CA . GLU A 1 98 ? 10.721 -3.139 10.780 1.00 87.19 98 GLU A CA 1
ATOM 783 C C . GLU A 1 98 ? 10.261 -1.695 11.009 1.00 87.19 98 GLU A C 1
ATOM 785 O O . GLU A 1 98 ? 10.763 -0.754 10.391 1.00 87.19 98 GLU A O 1
ATOM 790 N N . LEU A 1 99 ? 9.299 -1.504 11.916 1.00 86.62 99 LEU A N 1
ATOM 791 C CA . LEU A 1 99 ? 8.858 -0.171 12.328 1.00 86.62 99 LEU A CA 1
ATOM 792 C C . LEU A 1 99 ? 9.693 0.338 13.506 1.00 86.62 99 LEU A C 1
ATOM 794 O O . LEU A 1 99 ? 9.945 -0.421 14.444 1.00 86.62 99 LEU A O 1
ATOM 798 N N . PRO A 1 100 ? 10.028 1.642 13.545 1.00 88.31 100 PRO A N 1
ATOM 799 C CA . PRO A 1 100 ? 10.705 2.228 14.693 1.00 88.31 100 PRO A CA 1
ATOM 800 C C . PRO A 1 100 ? 9.935 1.964 16.004 1.00 88.31 100 PRO A C 1
ATOM 802 O O . PRO A 1 100 ? 8.720 2.197 16.046 1.00 88.31 100 PRO A O 1
ATOM 805 N N . PRO A 1 101 ? 10.604 1.589 17.114 1.00 88.06 101 PRO A N 1
ATOM 806 C CA . PRO A 1 101 ? 9.933 1.264 18.380 1.00 88.06 101 PRO A CA 1
ATOM 807 C C . PRO A 1 101 ? 9.003 2.368 18.903 1.00 88.06 101 PRO A C 1
ATOM 809 O O . PRO A 1 101 ? 7.936 2.099 19.455 1.00 88.06 101 PRO A O 1
ATOM 812 N N . LYS A 1 102 ? 9.374 3.634 18.679 1.00 89.00 102 LYS A N 1
ATOM 813 C CA . LYS A 1 102 ? 8.547 4.794 19.038 1.00 89.00 102 LYS A CA 1
ATOM 814 C C . LYS A 1 102 ? 7.220 4.815 18.272 1.00 89.00 102 LYS A C 1
ATOM 816 O O . LYS A 1 102 ? 6.197 5.153 18.860 1.00 89.00 102 LYS A O 1
ATOM 821 N N . LEU A 1 103 ? 7.229 4.442 16.990 1.00 86.62 103 LEU A N 1
ATOM 822 C CA . LEU A 1 103 ? 6.024 4.363 16.164 1.00 86.62 103 LEU A CA 1
ATOM 823 C C . LEU A 1 103 ? 5.112 3.236 16.659 1.00 86.62 103 LEU A C 1
ATOM 825 O O . LEU A 1 103 ? 3.924 3.464 16.855 1.00 86.62 103 LEU A O 1
ATOM 829 N N . LEU A 1 104 ? 5.684 2.068 16.969 1.00 88.00 104 LEU A N 1
ATOM 830 C CA . LEU A 1 104 ? 4.942 0.943 17.548 1.00 88.00 104 LEU A CA 1
ATOM 831 C C . LEU A 1 104 ? 4.254 1.327 18.866 1.00 88.00 104 LEU A C 1
ATOM 833 O O . LEU A 1 104 ? 3.096 0.977 19.089 1.00 88.00 104 LEU A O 1
ATOM 837 N N . GLY A 1 105 ? 4.936 2.077 19.736 1.00 88.69 105 GLY A N 1
ATOM 838 C CA . GLY A 1 105 ? 4.341 2.582 20.977 1.00 88.69 105 GLY A CA 1
ATOM 839 C C . GLY A 1 105 ? 3.162 3.533 20.736 1.00 88.69 105 GLY A C 1
ATOM 840 O O . GLY A 1 105 ? 2.149 3.461 21.433 1.00 88.69 105 GLY A O 1
ATOM 841 N N . VAL A 1 106 ? 3.269 4.399 19.724 1.00 88.25 106 VAL A N 1
ATOM 842 C CA . VAL A 1 106 ? 2.190 5.310 19.313 1.00 88.25 106 VAL A CA 1
ATOM 843 C C . VAL A 1 106 ? 1.005 4.531 18.736 1.00 88.25 106 VAL A C 1
ATOM 845 O O . VAL A 1 106 ? -0.126 4.798 19.136 1.00 88.25 106 VAL A O 1
ATOM 848 N N . GLU A 1 107 ? 1.243 3.541 17.870 1.00 89.50 107 GLU A N 1
ATOM 849 C CA . GLU A 1 107 ? 0.194 2.690 17.285 1.00 89.50 107 GLU A CA 1
ATOM 850 C C . GLU A 1 107 ? -0.614 1.968 18.361 1.00 89.50 107 GLU A C 1
ATOM 852 O O . GLU A 1 107 ? -1.840 2.079 18.381 1.00 89.50 107 GLU A O 1
ATOM 857 N N . ARG A 1 108 ? 0.063 1.319 19.318 1.00 89.81 108 ARG A N 1
ATOM 858 C CA . ARG A 1 108 ? -0.607 0.640 20.440 1.00 89.81 108 ARG A CA 1
ATOM 859 C C . ARG A 1 108 ? -1.458 1.601 21.264 1.00 89.81 108 ARG A C 1
ATOM 861 O O . ARG A 1 108 ? -2.556 1.254 21.686 1.00 89.81 108 ARG A O 1
ATOM 868 N N . ARG A 1 109 ? -0.973 2.827 21.487 1.00 91.06 109 ARG A N 1
ATOM 869 C CA . ARG A 1 109 ? -1.724 3.845 22.231 1.00 91.06 109 ARG A CA 1
ATOM 870 C C . ARG A 1 109 ? -2.960 4.314 21.464 1.00 91.06 109 ARG A C 1
ATOM 872 O O . ARG A 1 109 ? -4.009 4.478 22.078 1.00 91.06 109 ARG A O 1
ATOM 879 N N . ILE A 1 110 ? -2.844 4.537 20.155 1.00 89.50 110 ILE A N 1
ATOM 880 C CA . ILE A 1 110 ? -3.982 4.911 19.304 1.00 89.50 110 ILE A CA 1
ATOM 881 C C . ILE A 1 110 ? -5.026 3.793 19.307 1.00 89.50 110 ILE A C 1
ATOM 883 O O . ILE A 1 110 ? -6.201 4.079 19.519 1.00 89.50 110 ILE A O 1
ATOM 887 N N . GLN A 1 111 ? -4.598 2.540 19.136 1.00 88.69 111 GLN A N 1
ATOM 888 C CA . GLN A 1 111 ? -5.480 1.377 19.183 1.00 88.69 111 GLN A CA 1
ATOM 889 C C . GLN A 1 111 ? -6.235 1.306 20.514 1.00 88.69 111 GLN A C 1
ATOM 891 O O . GLN A 1 111 ? -7.461 1.267 20.518 1.00 88.69 111 GLN A O 1
ATOM 896 N N . HIS A 1 112 ? -5.522 1.412 21.636 1.00 91.25 112 HIS A N 1
ATOM 897 C CA . HIS A 1 112 ? -6.136 1.397 22.962 1.00 91.25 112 HIS A CA 1
ATOM 898 C C . HIS A 1 112 ? -7.167 2.524 23.162 1.00 91.25 112 HIS A C 1
ATOM 900 O O . HIS A 1 112 ? -8.222 2.319 23.758 1.00 91.25 112 HIS A O 1
ATOM 906 N N . LEU A 1 113 ? -6.877 3.735 22.673 1.00 92.44 113 LEU A N 1
ATOM 907 C CA . LEU A 1 113 ? -7.822 4.853 22.745 1.00 92.44 113 LEU A CA 1
ATOM 908 C C . LEU A 1 113 ? -9.054 4.621 21.861 1.00 92.44 113 LEU A C 1
ATOM 910 O O . LEU A 1 113 ? -10.155 4.995 22.258 1.00 92.44 113 LEU A O 1
ATOM 914 N N . ALA A 1 114 ? -8.875 4.007 20.690 1.00 89.31 114 ALA A N 1
ATOM 915 C CA . ALA A 1 114 ? -9.970 3.668 19.791 1.00 89.31 114 ALA A CA 1
ATOM 916 C C . ALA A 1 114 ? -10.886 2.595 20.398 1.00 89.31 114 ALA A C 1
ATOM 918 O O . ALA A 1 114 ? -12.094 2.803 20.439 1.00 89.31 114 ALA A O 1
ATOM 919 N N . GLU A 1 115 ? -10.321 1.509 20.931 1.00 89.94 115 GLU A N 1
ATOM 920 C CA . GLU A 1 115 ? -11.060 0.439 21.622 1.00 89.94 115 GLU A CA 1
ATOM 921 C C . GLU A 1 115 ? -11.896 1.007 22.776 1.00 89.94 115 GLU A C 1
ATOM 923 O O . GLU A 1 115 ? -13.111 0.826 22.822 1.00 89.94 115 GLU A O 1
ATOM 928 N N . ARG A 1 116 ? -11.285 1.832 23.636 1.00 91.31 116 ARG A N 1
ATOM 929 C CA . ARG A 1 116 ? -12.000 2.484 24.744 1.00 91.31 116 ARG A CA 1
ATOM 930 C C . ARG A 1 116 ? -13.140 3.393 24.294 1.00 91.31 116 ARG A C 1
ATOM 932 O O . ARG A 1 116 ? -14.146 3.507 24.990 1.00 91.31 116 ARG A O 1
ATOM 939 N N . GLU A 1 117 ? -12.976 4.097 23.179 1.00 92.12 117 GLU A N 1
ATOM 940 C CA . GLU A 1 117 ? -14.024 4.965 22.640 1.00 92.12 117 GLU A CA 1
ATOM 941 C C . GLU A 1 117 ? -15.174 4.153 22.029 1.00 92.12 117 GLU A C 1
ATOM 943 O O . GLU A 1 117 ? -16.332 4.555 22.156 1.00 92.12 117 GLU A O 1
ATOM 948 N N . LEU A 1 118 ? -14.880 3.006 21.411 1.00 89.62 118 LEU A N 1
ATOM 949 C CA . LEU A 1 118 ? -15.896 2.065 20.935 1.00 89.62 118 LEU A CA 1
ATOM 950 C C . LEU A 1 118 ? -16.697 1.486 22.104 1.00 89.62 118 LEU A C 1
ATOM 952 O O . LEU A 1 118 ? -17.928 1.499 22.055 1.00 89.62 118 LEU A O 1
ATOM 956 N N . ASP A 1 119 ? -16.021 1.086 23.182 1.00 87.31 119 ASP A N 1
ATOM 957 C CA . ASP A 1 119 ? -16.664 0.614 24.413 1.00 87.31 119 ASP A CA 1
ATOM 958 C C . ASP A 1 119 ? -17.571 1.687 25.017 1.00 87.31 119 ASP A C 1
ATOM 960 O O . ASP A 1 119 ? -18.736 1.435 25.323 1.00 87.31 119 ASP A O 1
ATOM 964 N N . ARG A 1 120 ? -17.075 2.929 25.117 1.00 91.12 120 ARG A N 1
ATOM 965 C CA . ARG A 1 120 ? -17.854 4.072 25.619 1.00 91.12 120 ARG A CA 1
ATOM 966 C C . ARG A 1 120 ? -19.125 4.319 24.798 1.00 91.12 120 ARG A C 1
ATOM 968 O O . ARG A 1 120 ? -20.102 4.841 25.330 1.00 91.12 120 ARG A O 1
ATOM 975 N N . ARG A 1 121 ? -19.112 3.981 23.505 1.00 89.94 121 ARG A N 1
ATOM 976 C CA . ARG A 1 121 ? -20.260 4.102 22.592 1.00 89.94 121 ARG A CA 1
ATOM 977 C C . ARG A 1 121 ? -21.140 2.851 22.541 1.00 89.94 121 ARG A C 1
ATOM 979 O O . ARG A 1 121 ? -22.143 2.877 21.835 1.00 89.94 121 ARG A O 1
ATOM 986 N N . GLY A 1 122 ? -20.791 1.789 23.270 1.00 86.81 122 GLY A N 1
ATOM 987 C CA . GLY A 1 122 ? -21.530 0.527 23.275 1.00 86.81 122 GLY A CA 1
ATOM 988 C C . GLY A 1 122 ? -21.396 -0.270 21.973 1.00 86.81 122 GLY A C 1
ATOM 989 O O . GLY A 1 122 ? -22.330 -0.967 21.596 1.00 86.81 122 GLY A O 1
ATOM 990 N N . LEU A 1 123 ? -20.269 -0.144 21.263 1.00 82.62 123 LEU A N 1
ATOM 991 C CA . LEU A 1 123 ? -20.052 -0.733 19.932 1.00 82.62 123 LEU A CA 1
ATOM 992 C C . LEU A 1 123 ? -19.222 -2.041 19.939 1.00 82.62 123 LEU A C 1
ATOM 994 O O . LEU A 1 123 ? -18.647 -2.401 18.914 1.00 82.62 123 LEU A O 1
ATOM 998 N N . HIS A 1 124 ? -19.158 -2.772 21.057 1.00 66.69 124 HIS A N 1
ATOM 999 C CA . HIS A 1 124 ? -18.458 -4.066 21.177 1.00 66.69 124 HIS A CA 1
ATOM 1000 C C . HIS A 1 124 ? -19.489 -5.171 21.486 1.00 66.69 124 HIS A C 1
ATOM 1002 O O . HIS A 1 124 ? -20.077 -5.090 22.567 1.00 66.69 124 HIS A O 1
ATOM 1008 N N . PRO A 1 125 ? -19.773 -6.1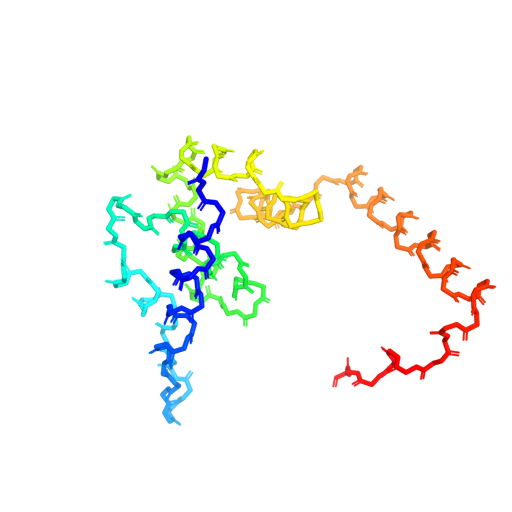68 20.597 1.00 52.19 125 PRO A N 1
ATOM 1009 C CA . PRO A 1 125 ? -18.821 -7.203 20.158 1.00 52.19 125 PRO A CA 1
ATOM 1010 C C . PRO A 1 125 ? -19.135 -7.876 18.781 1.00 52.19 125 PRO A C 1
ATOM 1012 O O . PRO A 1 125 ? -19.327 -9.087 18.717 1.00 52.19 125 PRO A O 1
ATOM 1015 N N . GLU A 1 126 ? -19.166 -7.152 17.656 1.00 52.97 126 GLU A N 1
ATOM 1016 C CA . GLU A 1 126 ? -19.253 -7.795 16.315 1.00 52.97 126 GLU A CA 1
ATOM 1017 C C . GLU A 1 126 ? -17.898 -7.874 15.579 1.00 52.97 126 GLU A C 1
ATOM 1019 O O . GLU A 1 126 ? -17.771 -8.538 14.555 1.00 52.97 126 GLU A O 1
ATOM 1024 N N . LEU A 1 127 ? -16.841 -7.267 16.130 1.00 52.28 127 LEU A N 1
ATOM 1025 C CA . LEU A 1 127 ? -15.498 -7.233 15.527 1.00 52.28 127 LEU A CA 1
ATOM 1026 C C . LEU A 1 127 ? -14.576 -8.394 15.951 1.00 52.28 127 LEU A C 1
ATOM 1028 O O . LEU A 1 127 ? -13.422 -8.433 15.539 1.00 52.28 127 LEU A O 1
ATOM 1032 N N . GLN A 1 128 ? -15.067 -9.354 16.744 1.00 45.56 128 GLN A N 1
ATOM 1033 C CA . GLN A 1 128 ? -14.319 -10.572 17.106 1.00 45.56 128 GLN A CA 1
ATOM 1034 C C . GLN A 1 128 ? -14.448 -11.709 16.067 1.00 45.56 128 GLN A C 1
ATOM 1036 O O . GLN A 1 128 ? -13.856 -12.768 16.246 1.00 45.56 128 GLN A O 1
ATOM 1041 N N . LEU A 1 129 ? -15.194 -11.510 14.974 1.00 40.44 129 LEU A N 1
ATOM 1042 C CA . LEU A 1 129 ? -15.472 -12.539 13.963 1.00 40.44 129 LEU A CA 1
ATOM 1043 C C . LEU A 1 129 ? -14.565 -12.452 12.724 1.00 40.44 129 LEU A C 1
ATOM 1045 O O . LEU A 1 129 ? -15.066 -12.534 11.611 1.00 40.44 129 LEU A O 1
ATOM 1049 N N . VAL A 1 130 ? -13.249 -12.298 12.872 1.00 40.25 130 VAL A N 1
ATOM 1050 C CA . VAL A 1 130 ? -12.304 -12.699 11.808 1.00 40.25 130 VAL A CA 1
ATOM 1051 C C . VAL A 1 130 ? -10.998 -13.148 12.470 1.00 40.25 130 VAL A C 1
ATOM 1053 O O . VAL A 1 130 ? -10.081 -12.352 12.669 1.00 40.25 130 VAL A O 1
ATOM 1056 N N . HIS A 1 131 ? -10.956 -14.421 12.860 1.00 35.12 131 HIS A N 1
ATOM 1057 C CA . HIS A 1 131 ? -9.719 -15.174 13.06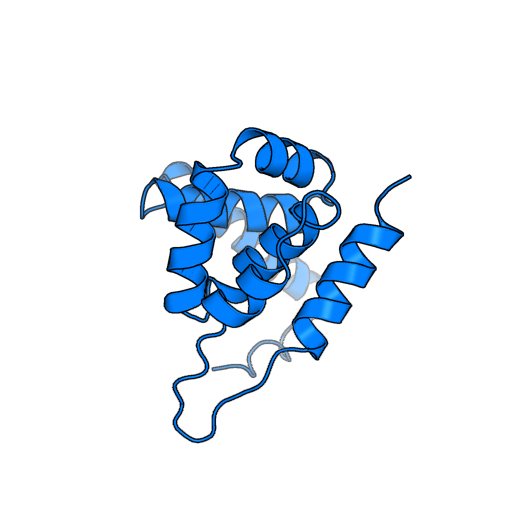8 1.00 35.12 131 HIS A CA 1
ATOM 1058 C C . HIS A 1 131 ? -9.448 -16.020 11.828 1.00 35.12 131 HIS A C 1
ATOM 1060 O O . HIS A 1 131 ? -10.428 -16.607 11.312 1.00 35.12 131 HIS A O 1
#

Nearest PDB structures (foldseek):
  6yr6-assembly1_A  TM=3.813E-01  e=1.888E+00  Homo sapiens
  6twz-assembly1_B  TM=3.519E-01  e=2.995E+00  Homo sapiens